Protein AF-H1HI51-F1 (afdb_monomer_lite)

Structure (mmCIF, N/CA/C/O backbone):
data_AF-H1HI51-F1
#
_entry.id   AF-H1HI51-F1
#
loop_
_atom_site.group_PDB
_atom_site.id
_atom_site.type_symbol
_atom_site.label_atom_id
_atom_site.label_alt_id
_atom_site.label_comp_id
_atom_site.label_asym_id
_atom_site.label_entity_id
_atom_site.label_seq_id
_atom_site.pdbx_PDB_ins_code
_atom_site.Cartn_x
_atom_site.Cartn_y
_atom_site.Cartn_z
_atom_site.occupancy
_atom_site.B_iso_or_equiv
_atom_site.auth_seq_id
_atom_site.auth_comp_id
_atom_site.auth_asym_id
_atom_site.auth_atom_id
_atom_site.pdbx_PDB_model_num
ATOM 1 N N . MET A 1 1 ? 19.557 15.176 -3.049 1.00 54.16 1 MET A N 1
ATOM 2 C CA . MET A 1 1 ? 18.333 14.386 -3.299 1.00 54.16 1 MET A CA 1
ATOM 3 C C . MET A 1 1 ? 17.204 15.381 -3.493 1.00 54.16 1 MET A C 1
ATOM 5 O O . MET A 1 1 ? 17.147 16.324 -2.715 1.00 54.16 1 MET A O 1
ATOM 9 N N . LYS A 1 2 ? 16.389 15.265 -4.553 1.00 55.38 2 LYS A N 1
ATOM 10 C CA . LYS A 1 2 ? 15.139 16.044 -4.632 1.00 55.38 2 LYS A CA 1
ATOM 11 C C . LYS A 1 2 ? 14.322 15.729 -3.372 1.00 55.38 2 LYS A C 1
ATOM 13 O O . LYS A 1 2 ? 14.370 14.585 -2.926 1.00 55.38 2 LYS A O 1
ATOM 18 N N . ASN A 1 3 ? 13.621 16.713 -2.810 1.00 65.62 3 ASN A N 1
ATOM 19 C CA . ASN A 1 3 ? 12.626 16.450 -1.772 1.00 65.62 3 ASN A CA 1
ATOM 20 C C . ASN A 1 3 ? 11.580 15.524 -2.394 1.00 65.62 3 ASN A C 1
ATOM 22 O O . ASN A 1 3 ? 10.795 15.958 -3.234 1.00 65.62 3 ASN A O 1
ATOM 26 N N . LEU A 1 4 ? 11.669 14.234 -2.080 1.00 71.19 4 LEU A N 1
ATOM 27 C CA . LEU A 1 4 ? 10.675 13.263 -2.502 1.00 71.19 4 LEU A CA 1
ATOM 28 C C . LEU A 1 4 ? 9.390 13.611 -1.764 1.00 71.19 4 LEU A C 1
ATOM 30 O O . LEU A 1 4 ? 9.422 13.830 -0.553 1.00 71.19 4 LEU A O 1
ATOM 34 N N . LYS A 1 5 ? 8.295 13.707 -2.516 1.00 82.19 5 LYS A N 1
ATOM 35 C CA . LYS A 1 5 ? 6.954 13.844 -1.961 1.00 82.19 5 LYS A CA 1
ATOM 36 C C . LYS A 1 5 ? 6.749 12.748 -0.911 1.00 82.19 5 LYS A C 1
ATOM 38 O O . LYS A 1 5 ? 7.088 11.601 -1.178 1.00 82.19 5 LYS A O 1
ATOM 43 N N . THR A 1 6 ? 6.223 13.106 0.253 1.00 88.44 6 THR A N 1
ATOM 44 C CA . THR A 1 6 ? 5.682 12.138 1.214 1.00 88.44 6 THR A CA 1
ATOM 45 C C . THR A 1 6 ? 4.208 11.948 0.902 1.00 88.44 6 THR A C 1
ATOM 47 O O . THR A 1 6 ? 3.524 12.928 0.610 1.00 88.44 6 THR A O 1
ATOM 50 N N . ILE A 1 7 ? 3.747 10.701 0.911 1.00 93.88 7 ILE A N 1
ATOM 51 C CA . ILE A 1 7 ? 2.341 10.346 0.722 1.00 93.88 7 ILE A CA 1
ATOM 52 C C . ILE A 1 7 ? 1.831 9.701 2.008 1.00 93.88 7 ILE A C 1
ATOM 54 O O . ILE A 1 7 ? 2.493 8.826 2.577 1.00 93.88 7 ILE A O 1
ATOM 58 N N . THR A 1 8 ? 0.675 10.154 2.483 1.00 96.75 8 THR A N 1
ATOM 59 C CA . THR A 1 8 ? 0.040 9.552 3.656 1.00 96.75 8 THR A CA 1
ATOM 60 C C . THR A 1 8 ? -0.708 8.280 3.270 1.00 96.75 8 THR A C 1
ATOM 62 O O . THR A 1 8 ? -1.053 8.072 2.103 1.00 96.75 8 THR A O 1
ATOM 65 N N . THR A 1 9 ? -0.986 7.418 4.243 1.00 97.38 9 THR A N 1
ATOM 66 C CA . THR A 1 9 ? -1.845 6.240 4.055 1.00 97.38 9 THR A CA 1
ATOM 67 C C . THR A 1 9 ? -3.234 6.612 3.525 1.00 97.38 9 THR A C 1
ATOM 69 O O . THR A 1 9 ? -3.707 5.988 2.575 1.00 97.38 9 THR A O 1
ATOM 72 N N . ASP A 1 10 ? -3.850 7.672 4.056 1.00 97.44 10 ASP A N 1
ATOM 73 C CA . ASP A 1 10 ? -5.164 8.161 3.613 1.00 97.44 10 ASP A CA 1
ATOM 74 C C . ASP A 1 10 ? -5.122 8.706 2.169 1.00 97.44 10 ASP A C 1
ATOM 76 O O . ASP A 1 10 ? -5.975 8.340 1.357 1.00 97.44 10 ASP A O 1
ATOM 80 N N . GLU A 1 11 ? -4.111 9.516 1.811 1.00 97.12 11 GLU A N 1
ATOM 81 C CA . GLU A 1 11 ? -3.950 10.035 0.438 1.00 97.12 11 GLU A CA 1
ATOM 82 C C . GLU A 1 11 ? -3.721 8.891 -0.556 1.00 97.12 11 GLU A C 1
ATOM 84 O O . GLU A 1 11 ? -4.298 8.879 -1.646 1.00 97.12 11 GLU A O 1
ATOM 89 N N . PHE A 1 12 ? -2.895 7.907 -0.187 1.00 97.25 12 PHE A N 1
ATOM 90 C CA . PHE A 1 12 ? -2.663 6.738 -1.026 1.00 97.25 12 PHE A CA 1
ATOM 91 C C . PHE A 1 12 ? -3.958 5.966 -1.289 1.00 97.25 12 PHE A C 1
ATOM 93 O O . PHE A 1 12 ? -4.231 5.644 -2.444 1.00 97.25 12 PHE A O 1
ATOM 100 N N . LEU A 1 13 ? -4.753 5.683 -0.252 1.00 97.69 13 LEU A N 1
ATOM 101 C CA . LEU A 1 13 ? -6.011 4.948 -0.393 1.00 97.69 13 LEU A CA 1
ATOM 102 C C . LEU A 1 13 ? -7.003 5.703 -1.282 1.00 97.69 13 LEU A C 1
ATOM 104 O O . LEU A 1 13 ? -7.560 5.104 -2.199 1.00 97.69 13 LEU A O 1
ATOM 108 N N . GLU A 1 14 ? -7.179 7.011 -1.063 1.00 97.88 14 GLU A N 1
ATOM 109 C CA . GLU A 1 14 ? -8.056 7.846 -1.890 1.00 97.88 14 GLU A CA 1
ATOM 110 C C . GLU A 1 14 ? -7.629 7.802 -3.360 1.00 97.88 14 GLU A C 1
ATOM 112 O O . GLU A 1 14 ? -8.453 7.572 -4.248 1.00 97.88 14 GLU A O 1
ATOM 117 N N . LYS A 1 15 ? -6.335 7.981 -3.634 1.00 97.50 15 LYS A N 1
ATOM 118 C CA . LYS A 1 15 ? -5.826 7.969 -5.005 1.00 97.50 15 LYS A CA 1
ATOM 119 C C . LYS A 1 15 ? -5.908 6.595 -5.657 1.00 97.50 15 LYS A C 1
ATOM 121 O O . LYS A 1 15 ? -6.232 6.509 -6.841 1.00 97.50 15 LYS A O 1
ATOM 126 N N . PHE A 1 16 ? -5.604 5.538 -4.907 1.00 97.12 16 PHE A N 1
ATOM 127 C CA . PHE A 1 16 ? -5.673 4.162 -5.384 1.00 97.12 16 PHE A CA 1
ATOM 128 C C . PHE A 1 16 ? -7.114 3.775 -5.734 1.00 97.12 16 PHE A C 1
ATOM 130 O O . PHE A 1 16 ? -7.354 3.259 -6.819 1.00 97.12 16 PHE A O 1
ATOM 137 N N . ASP A 1 17 ? -8.081 4.080 -4.864 1.00 97.56 17 ASP A N 1
ATOM 138 C CA . ASP A 1 17 ? -9.490 3.711 -5.061 1.00 97.56 17 ASP A CA 1
ATOM 139 C C . ASP A 1 17 ? -10.169 4.479 -6.202 1.00 97.56 17 ASP A C 1
ATOM 141 O O . ASP A 1 17 ? -11.158 4.005 -6.763 1.00 97.56 17 ASP A O 1
ATOM 145 N N . ASN A 1 18 ? -9.640 5.652 -6.550 1.00 97.88 18 ASN A N 1
ATOM 146 C CA . ASN A 1 18 ? -10.121 6.464 -7.665 1.00 97.88 18 ASN A CA 1
ATOM 147 C C . ASN A 1 18 ? -9.304 6.280 -8.959 1.00 97.88 18 ASN A C 1
ATOM 149 O O . ASN A 1 18 ? -9.558 6.998 -9.923 1.00 97.88 18 ASN A O 1
ATOM 153 N N . ASP A 1 19 ? -8.340 5.351 -9.000 1.00 95.31 19 ASP A N 1
ATOM 154 C CA . ASP A 1 19 ? -7.447 5.121 -10.148 1.00 95.31 19 ASP A CA 1
ATOM 155 C C . ASP A 1 19 ? -6.675 6.388 -10.606 1.00 95.31 19 ASP A C 1
ATOM 157 O O . ASP A 1 19 ? -6.439 6.599 -11.798 1.00 95.31 19 ASP A O 1
ATOM 161 N N . ILE A 1 20 ? -6.261 7.248 -9.664 1.00 96.50 20 ILE A N 1
ATOM 162 C CA . ILE A 1 20 ? -5.567 8.530 -9.929 1.00 96.50 20 ILE A CA 1
ATOM 163 C C . ILE A 1 20 ? -4.149 8.610 -9.335 1.00 96.50 20 ILE A C 1
ATOM 165 O O . ILE A 1 20 ? -3.630 9.702 -9.104 1.00 96.50 20 ILE A O 1
ATOM 169 N N . LEU A 1 21 ? -3.507 7.472 -9.059 1.00 94.19 21 LEU A N 1
ATOM 170 C CA . LEU A 1 21 ? -2.093 7.460 -8.666 1.00 94.19 21 LEU A CA 1
ATOM 171 C C . LEU A 1 21 ? -1.209 7.971 -9.809 1.00 94.19 21 LEU A C 1
ATOM 173 O O . LEU A 1 21 ? -1.247 7.451 -10.924 1.00 94.19 21 LEU A O 1
ATOM 177 N N . GLU A 1 22 ? -0.379 8.965 -9.513 1.00 94.25 22 GLU A N 1
ATOM 178 C CA . GLU A 1 22 ? 0.560 9.552 -10.464 1.00 94.25 22 GLU A CA 1
ATOM 179 C C . GLU A 1 22 ? 1.938 8.879 -10.370 1.00 94.25 22 GLU A C 1
ATOM 181 O O . GLU A 1 22 ? 2.321 8.316 -9.341 1.00 94.25 22 GLU A O 1
ATOM 186 N N . ASP A 1 23 ? 2.754 9.008 -11.420 1.00 93.88 23 ASP A N 1
ATOM 187 C CA . ASP A 1 23 ? 4.142 8.519 -11.428 1.00 93.88 23 ASP A CA 1
ATOM 188 C C . ASP A 1 23 ? 4.974 9.065 -10.254 1.00 93.88 23 ASP A C 1
ATOM 190 O O . ASP A 1 23 ? 5.896 8.399 -9.776 1.00 93.88 23 ASP A O 1
ATOM 194 N N . GLU A 1 24 ? 4.683 10.286 -9.796 1.00 92.25 24 GLU A N 1
ATOM 195 C CA . GLU A 1 24 ? 5.344 10.886 -8.634 1.00 92.25 24 GLU A CA 1
ATOM 196 C C . GLU A 1 24 ? 4.964 10.187 -7.324 1.00 92.25 24 GLU A C 1
ATOM 198 O O . GLU A 1 24 ? 5.837 9.998 -6.475 1.00 92.25 24 GLU A O 1
ATOM 203 N N . ASP A 1 25 ? 3.714 9.734 -7.187 1.00 93.12 25 ASP A N 1
ATOM 204 C CA . ASP A 1 25 ? 3.260 8.951 -6.033 1.00 93.12 25 ASP A CA 1
ATOM 205 C C . ASP A 1 25 ? 3.947 7.577 -6.019 1.00 93.12 25 ASP A C 1
ATOM 207 O O . ASP A 1 25 ? 4.487 7.148 -4.999 1.00 93.12 25 ASP A O 1
ATOM 211 N N . LEU A 1 26 ? 4.014 6.904 -7.175 1.00 93.25 26 LEU A N 1
ATOM 212 C CA . LEU A 1 26 ? 4.679 5.601 -7.298 1.00 93.25 26 LEU A CA 1
ATOM 213 C C . LEU A 1 26 ? 6.175 5.688 -6.965 1.00 93.25 26 LEU A C 1
ATOM 215 O O . LEU A 1 26 ? 6.705 4.822 -6.260 1.00 93.25 26 LEU A O 1
ATOM 219 N N . LYS A 1 27 ? 6.837 6.760 -7.420 1.00 92.38 27 LYS A N 1
ATOM 220 C CA . LYS A 1 27 ? 8.241 7.052 -7.098 1.00 92.38 27 LYS A CA 1
ATOM 221 C C . LYS A 1 27 ? 8.435 7.332 -5.618 1.00 92.38 27 LYS A C 1
ATOM 223 O O . LYS A 1 27 ? 9.387 6.812 -5.040 1.00 92.38 27 LYS A O 1
ATOM 228 N N . ALA A 1 28 ? 7.563 8.137 -5.010 1.00 91.06 28 ALA A N 1
ATOM 229 C CA . ALA A 1 28 ? 7.604 8.413 -3.578 1.00 91.06 28 ALA A CA 1
ATOM 230 C C . ALA A 1 28 ? 7.574 7.108 -2.775 1.00 91.06 28 ALA A C 1
ATOM 232 O O . ALA A 1 28 ? 8.506 6.844 -2.018 1.00 91.06 28 ALA A O 1
ATOM 233 N N . ILE A 1 29 ? 6.597 6.240 -3.048 1.00 91.06 29 ILE A N 1
ATOM 234 C CA . ILE A 1 29 ? 6.444 4.939 -2.381 1.00 91.06 29 ILE A CA 1
ATOM 235 C C . ILE A 1 29 ? 7.678 4.055 -2.609 1.00 91.06 29 ILE A C 1
ATOM 237 O O . ILE A 1 29 ? 8.190 3.447 -1.672 1.00 91.06 29 ILE A O 1
ATOM 241 N N . TYR A 1 30 ? 8.202 4.005 -3.839 1.00 89.00 30 TYR A N 1
ATOM 242 C CA . TYR A 1 30 ? 9.390 3.209 -4.160 1.00 89.00 30 TYR A CA 1
ATOM 243 C C . TYR A 1 30 ? 10.643 3.666 -3.396 1.00 89.00 30 TYR A C 1
ATOM 245 O O . TYR A 1 30 ? 11.378 2.836 -2.858 1.00 89.00 30 TYR A O 1
ATOM 253 N N . PHE A 1 31 ? 10.906 4.975 -3.347 1.00 86.25 31 PHE A N 1
ATOM 254 C CA . PHE A 1 31 ? 12.113 5.506 -2.711 1.00 86.25 31 PHE A CA 1
ATOM 255 C C . PHE A 1 31 ? 12.007 5.587 -1.190 1.00 86.25 31 PHE A C 1
ATOM 257 O O . PHE A 1 31 ? 12.993 5.318 -0.506 1.00 86.25 31 PHE A O 1
ATOM 264 N N . GLN A 1 32 ? 10.845 5.974 -0.664 1.00 84.69 32 GLN A N 1
ATOM 265 C CA . GLN A 1 32 ? 10.622 6.068 0.777 1.00 84.69 32 GLN A CA 1
ATOM 266 C C . GLN A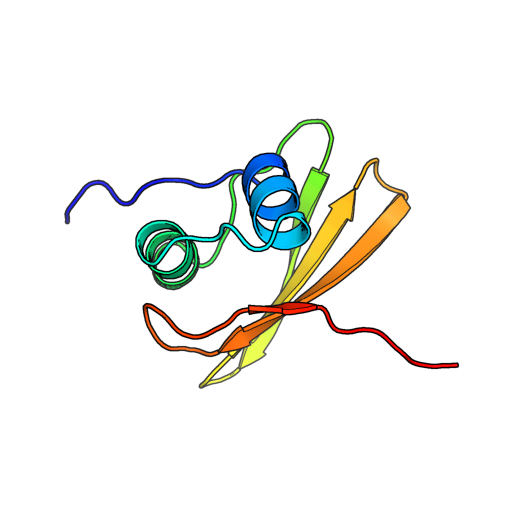 1 32 ? 10.459 4.683 1.403 1.00 84.69 32 GLN A C 1
ATOM 268 O O . GLN A 1 32 ? 10.844 4.497 2.554 1.00 84.69 32 GLN A O 1
ATOM 273 N N . ARG A 1 33 ? 9.945 3.707 0.637 1.00 84.12 33 ARG A N 1
ATOM 274 C CA . ARG A 1 33 ? 9.616 2.349 1.104 1.00 84.12 33 ARG A CA 1
ATOM 275 C C . ARG A 1 33 ? 8.678 2.338 2.317 1.00 84.12 33 ARG A C 1
ATOM 277 O O . ARG A 1 33 ? 8.697 1.398 3.100 1.00 84.12 33 ARG A O 1
ATOM 284 N N . THR A 1 34 ? 7.902 3.400 2.484 1.00 87.38 34 THR A N 1
ATOM 285 C CA . THR A 1 34 ? 6.972 3.608 3.592 1.00 87.38 34 THR A CA 1
ATOM 286 C C . THR A 1 34 ? 5.937 4.648 3.179 1.00 87.38 34 THR A C 1
ATOM 288 O O . THR A 1 34 ? 6.080 5.300 2.141 1.00 87.38 34 THR A O 1
ATOM 291 N N . PHE A 1 35 ? 4.926 4.805 4.021 1.00 92.81 35 PHE A N 1
ATOM 292 C CA . PHE A 1 35 ? 3.946 5.883 3.991 1.00 92.81 35 PHE A CA 1
ATOM 293 C C . PHE A 1 35 ? 4.092 6.718 5.266 1.00 92.81 35 PHE A C 1
ATOM 295 O O . PHE A 1 35 ? 4.776 6.307 6.208 1.00 92.81 35 PHE A O 1
ATOM 302 N N . GLU A 1 36 ? 3.465 7.889 5.286 1.00 95.00 36 GLU A N 1
ATOM 303 C CA . GLU A 1 36 ? 3.197 8.609 6.530 1.00 95.00 36 GLU A CA 1
ATOM 304 C C . GLU A 1 36 ? 1.848 8.150 7.096 1.00 95.00 36 GLU A C 1
ATOM 306 O O . GLU A 1 36 ? 0.817 8.244 6.426 1.00 95.00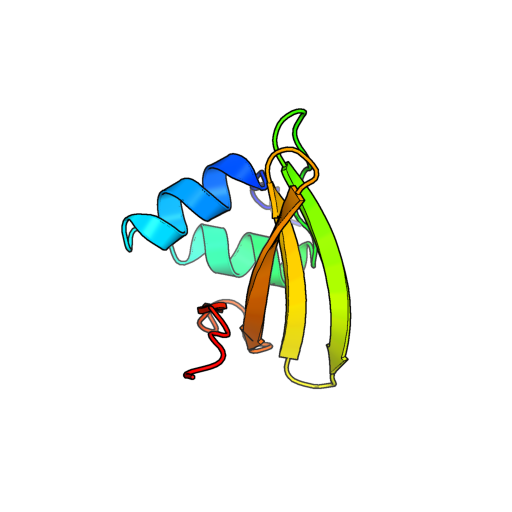 36 GLU A O 1
ATOM 311 N N . ASP A 1 37 ? 1.866 7.616 8.315 1.00 96.44 37 ASP A N 1
ATOM 312 C CA . ASP A 1 37 ? 0.655 7.160 8.995 1.00 96.44 37 ASP A CA 1
ATOM 313 C C . ASP A 1 37 ? -0.235 8.344 9.393 1.00 96.44 37 ASP A C 1
ATOM 315 O O . ASP A 1 37 ? 0.230 9.464 9.620 1.00 96.44 37 ASP A O 1
ATOM 319 N N . THR A 1 38 ? -1.531 8.081 9.524 1.00 97.19 38 THR A N 1
ATOM 320 C CA . THR A 1 38 ? -2.525 9.039 10.012 1.00 97.19 38 THR A CA 1
ATOM 321 C C . THR A 1 38 ? -3.241 8.484 11.242 1.00 97.19 38 THR A C 1
ATOM 323 O O . THR A 1 38 ? -3.101 7.313 11.595 1.00 97.19 38 THR A O 1
ATOM 326 N N . ASP A 1 39 ? -4.076 9.308 11.879 1.00 96.12 39 ASP A N 1
ATOM 327 C CA . ASP A 1 39 ? -4.950 8.849 12.967 1.00 96.12 39 ASP A CA 1
ATOM 328 C C . ASP A 1 39 ? -5.966 7.784 1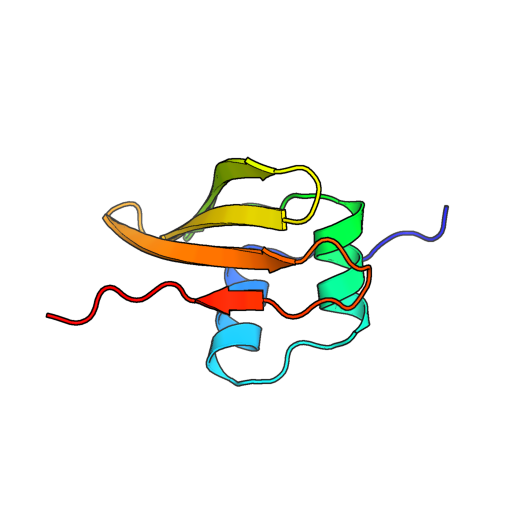2.502 1.00 96.12 39 ASP A C 1
ATOM 330 O O . ASP A 1 39 ? -6.451 6.991 13.313 1.00 96.12 39 ASP A O 1
ATOM 334 N N . ASN A 1 40 ? -6.304 7.765 11.205 1.00 96.06 40 ASN A N 1
ATOM 335 C CA . ASN A 1 40 ? -7.311 6.868 10.638 1.00 96.06 40 ASN A CA 1
ATOM 336 C C . ASN A 1 40 ? -6.710 5.580 10.092 1.00 96.06 40 ASN A C 1
ATOM 338 O O . ASN A 1 40 ? -7.400 4.560 10.040 1.00 96.06 40 ASN A O 1
ATOM 342 N N . SER A 1 41 ? -5.467 5.615 9.619 1.00 97.56 41 SER A N 1
ATOM 343 C CA . SER A 1 41 ? -4.860 4.452 8.995 1.00 97.56 41 SER A CA 1
ATOM 344 C C . SER A 1 41 ? -3.343 4.450 9.081 1.00 97.56 41 SER A C 1
ATOM 346 O O . SER A 1 41 ? -2.696 5.492 9.010 1.00 97.56 41 SER A O 1
ATOM 348 N N . TYR A 1 42 ? -2.770 3.256 9.194 1.00 97.62 42 TYR A N 1
ATOM 349 C CA . TYR A 1 42 ? -1.326 3.070 9.293 1.00 97.62 42 TYR A CA 1
ATOM 350 C C . TYR A 1 42 ? -0.851 1.901 8.431 1.00 97.62 42 TYR A C 1
ATOM 352 O O . TYR A 1 42 ? -1.626 1.002 8.078 1.00 97.62 42 TY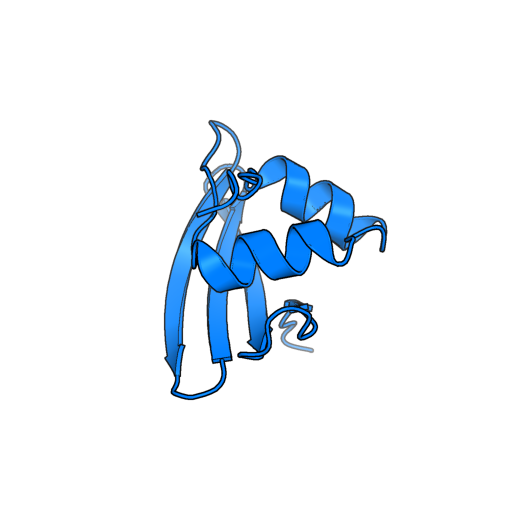R A O 1
ATOM 360 N N . TRP A 1 43 ? 0.421 1.948 8.054 1.00 96.44 43 TRP A N 1
ATOM 361 C CA . TRP A 1 43 ? 1.062 0.994 7.161 1.00 96.44 43 TRP A CA 1
ATOM 362 C C . TRP A 1 43 ? 1.910 -0.029 7.924 1.00 96.44 43 TRP A C 1
ATOM 364 O O . TRP A 1 43 ? 2.631 0.309 8.859 1.00 96.44 43 TRP A O 1
ATOM 374 N N . GLU A 1 44 ? 1.881 -1.287 7.481 1.00 96.62 44 GLU A N 1
ATOM 375 C CA . GLU A 1 44 ? 2.782 -2.335 7.966 1.00 96.62 44 GLU A CA 1
ATOM 376 C C . GLU A 1 44 ? 3.415 -3.103 6.796 1.00 96.62 44 GLU A C 1
ATOM 378 O O . GLU A 1 44 ? 2.722 -3.557 5.877 1.00 96.62 44 GLU A O 1
ATOM 383 N N . GLU A 1 45 ? 4.736 -3.306 6.855 1.00 96.12 45 GLU A N 1
ATOM 384 C CA . GLU A 1 45 ? 5.438 -4.242 5.971 1.00 96.12 45 GLU A CA 1
ATOM 385 C C . GLU A 1 45 ? 5.011 -5.680 6.298 1.00 96.12 45 GLU A C 1
ATOM 387 O O . GLU A 1 45 ? 5.057 -6.110 7.451 1.00 96.12 45 GLU A O 1
ATOM 392 N N . VAL A 1 46 ? 4.613 -6.435 5.274 1.00 96.25 46 VAL A N 1
ATOM 393 C CA . VAL A 1 46 ? 4.297 -7.867 5.393 1.00 96.25 46 VAL A CA 1
ATOM 394 C C . VAL A 1 46 ? 5.471 -8.704 4.895 1.00 96.25 46 VAL A C 1
ATOM 396 O O . VAL A 1 46 ? 5.841 -9.690 5.526 1.00 96.25 46 VAL A O 1
ATOM 399 N N . GLU A 1 47 ? 6.057 -8.317 3.760 1.00 95.38 47 GLU A N 1
ATOM 400 C CA . GLU A 1 47 ? 7.189 -9.017 3.159 1.00 95.38 47 GLU A CA 1
ATOM 401 C C . GLU A 1 47 ? 8.002 -8.083 2.258 1.00 95.38 47 GLU A C 1
ATOM 403 O O . GLU A 1 47 ? 7.440 -7.318 1.473 1.00 95.38 47 GLU A O 1
ATOM 408 N N . ASN A 1 48 ? 9.328 -8.198 2.312 1.00 93.00 48 ASN A N 1
ATOM 409 C CA . ASN A 1 48 ? 10.252 -7.451 1.465 1.00 93.00 48 ASN A CA 1
ATOM 410 C C . ASN A 1 48 ? 11.080 -8.419 0.614 1.00 93.00 48 ASN A C 1
ATOM 412 O O . ASN A 1 48 ? 12.045 -9.025 1.085 1.00 93.00 48 ASN A O 1
ATOM 416 N N . GLY A 1 49 ? 10.650 -8.606 -0.631 1.00 92.31 49 GLY A N 1
ATOM 417 C CA . GLY A 1 49 ? 11.324 -9.451 -1.607 1.00 92.31 49 GLY A CA 1
ATOM 418 C C . GLY A 1 49 ? 12.358 -8.676 -2.424 1.00 92.31 49 GLY A C 1
ATOM 419 O O . GLY A 1 49 ? 12.410 -7.450 -2.418 1.00 92.31 49 GLY A O 1
ATOM 420 N N . GLU A 1 50 ? 13.163 -9.396 -3.207 1.00 90.75 50 GLU A N 1
ATOM 421 C CA . GLU A 1 50 ? 14.179 -8.779 -4.078 1.00 90.75 50 GLU A CA 1
ATOM 422 C C . GLU A 1 50 ? 13.565 -7.810 -5.105 1.00 90.75 50 GLU A C 1
ATOM 424 O O . GLU A 1 50 ? 14.160 -6.785 -5.435 1.00 90.75 50 GLU A O 1
ATOM 429 N N . TYR A 1 51 ? 12.354 -8.123 -5.582 1.00 91.81 51 TYR A N 1
ATOM 430 C CA . TYR A 1 51 ? 11.683 -7.392 -6.659 1.00 91.81 51 TYR A CA 1
ATOM 431 C C . TYR A 1 51 ? 10.266 -6.925 -6.314 1.00 91.81 51 TYR A C 1
ATOM 433 O O . TYR A 1 51 ? 9.511 -6.527 -7.207 1.00 91.81 51 TYR A O 1
ATOM 441 N N . TYR A 1 52 ? 9.887 -6.943 -5.037 1.00 93.56 52 TYR A N 1
ATOM 442 C CA . TYR A 1 52 ? 8.597 -6.431 -4.586 1.00 93.56 52 TYR A CA 1
ATOM 443 C C . TYR A 1 52 ? 8.587 -6.138 -3.087 1.00 93.56 52 TYR A C 1
ATOM 445 O O . TYR A 1 52 ? 9.391 -6.672 -2.332 1.00 93.56 52 TYR A O 1
ATOM 453 N N . ILE A 1 53 ? 7.606 -5.351 -2.662 1.00 94.50 53 ILE A N 1
ATOM 454 C CA . ILE A 1 53 ? 7.200 -5.240 -1.263 1.00 94.50 53 ILE A CA 1
ATOM 455 C C . ILE A 1 53 ? 5.713 -5.578 -1.163 1.00 94.50 53 ILE A C 1
ATOM 457 O O . ILE A 1 53 ? 4.898 -5.059 -1.934 1.00 94.50 53 ILE A O 1
ATOM 461 N N . ILE A 1 54 ? 5.373 -6.482 -0.246 1.00 96.12 54 ILE A N 1
ATOM 462 C CA . ILE A 1 54 ? 4.001 -6.721 0.190 1.00 96.12 54 ILE A CA 1
ATOM 463 C C . ILE A 1 54 ? 3.814 -5.940 1.475 1.00 96.12 54 ILE A C 1
ATOM 465 O O . ILE A 1 54 ? 4.613 -6.033 2.408 1.00 96.12 54 ILE A O 1
ATOM 469 N N . PHE A 1 55 ? 2.738 -5.180 1.525 1.00 96.50 55 PHE A N 1
ATOM 470 C CA . PHE A 1 55 ? 2.374 -4.420 2.699 1.00 96.50 55 PHE A CA 1
ATOM 471 C C . PHE A 1 55 ? 0.876 -4.458 2.913 1.00 96.50 55 PHE A C 1
ATOM 473 O O . PHE A 1 55 ? 0.113 -4.809 2.011 1.00 96.50 55 PHE A O 1
ATOM 480 N N . LYS A 1 56 ? 0.451 -4.069 4.107 1.00 97.25 56 LYS A N 1
ATOM 481 C CA . LYS A 1 56 ? -0.954 -3.821 4.391 1.00 97.25 56 LYS A CA 1
ATOM 482 C C . LYS A 1 56 ? -1.149 -2.419 4.942 1.00 97.25 56 LYS A C 1
ATOM 484 O O . LYS A 1 56 ? -0.250 -1.853 5.555 1.00 97.25 56 LYS A O 1
ATOM 489 N N . ILE A 1 57 ? -2.334 -1.876 4.703 1.00 97.75 57 ILE A N 1
ATOM 490 C CA . ILE A 1 57 ? -2.813 -0.667 5.368 1.00 97.75 57 ILE A CA 1
ATOM 491 C C . ILE A 1 57 ? -3.980 -1.078 6.254 1.00 97.75 57 ILE A C 1
ATOM 493 O O . ILE A 1 57 ? -4.928 -1.716 5.781 1.00 97.75 57 ILE A O 1
ATOM 497 N N . ILE A 1 58 ? -3.887 -0.737 7.537 1.00 98.00 58 ILE A N 1
ATOM 498 C CA . ILE A 1 58 ? -4.942 -0.957 8.521 1.00 98.00 58 ILE A CA 1
ATOM 499 C C . ILE A 1 58 ? -5.733 0.334 8.663 1.00 98.00 58 ILE A C 1
ATOM 501 O O . ILE A 1 58 ? -5.184 1.361 9.040 1.00 98.00 58 ILE A O 1
ATOM 505 N N . ILE A 1 59 ? -7.029 0.274 8.373 1.00 97.69 59 ILE A N 1
ATOM 506 C CA . ILE A 1 59 ? -7.961 1.399 8.428 1.00 97.69 59 ILE A CA 1
ATOM 507 C C . ILE A 1 59 ? -8.831 1.242 9.677 1.00 97.69 59 ILE A C 1
ATOM 509 O O . ILE A 1 59 ? -9.423 0.183 9.918 1.00 97.69 59 ILE A O 1
ATOM 513 N N . ASN A 1 60 ? -8.913 2.304 10.475 1.00 96.12 60 ASN A N 1
ATOM 514 C CA . ASN A 1 60 ? -9.667 2.397 11.723 1.00 96.12 60 ASN A CA 1
ATOM 515 C C . ASN A 1 60 ? -9.376 1.248 12.711 1.00 96.12 60 ASN A C 1
ATOM 517 O O . ASN A 1 60 ? -10.253 0.853 13.476 1.00 96.12 60 ASN A O 1
ATOM 521 N N . ASN A 1 61 ? -8.157 0.698 12.704 1.00 93.00 61 ASN A N 1
ATOM 522 C CA . ASN A 1 61 ? -7.721 -0.433 13.539 1.00 93.00 61 ASN A CA 1
ATOM 523 C C . ASN A 1 61 ? -8.462 -1.770 13.316 1.00 93.00 61 ASN A C 1
ATOM 525 O O . ASN A 1 61 ? -8.345 -2.664 14.154 1.00 93.00 61 ASN A O 1
ATOM 529 N N . PHE A 1 62 ? -9.236 -1.940 12.235 1.00 94.50 62 PHE A N 1
ATOM 530 C CA . PHE A 1 62 ? -9.960 -3.203 11.996 1.00 94.50 62 PHE A CA 1
ATOM 531 C C . PHE A 1 62 ? -9.977 -3.684 10.546 1.00 94.50 62 PHE A C 1
ATOM 533 O O . PHE A 1 62 ? -10.067 -4.889 10.317 1.00 94.50 62 PHE A O 1
ATOM 540 N N . LEU A 1 63 ? -9.947 -2.782 9.562 1.00 96.44 63 LEU A N 1
ATOM 541 C CA . LEU A 1 63 ? -10.017 -3.163 8.156 1.00 96.44 63 LEU A CA 1
ATOM 542 C C . LEU A 1 63 ? -8.606 -3.242 7.589 1.00 96.44 63 LEU A C 1
ATOM 544 O O . LEU A 1 63 ? -7.926 -2.228 7.495 1.00 96.44 63 LEU A O 1
ATOM 548 N N . GLU A 1 64 ? -8.188 -4.432 7.176 1.00 96.44 64 GLU A N 1
ATOM 549 C CA . GLU A 1 64 ? -6.887 -4.637 6.544 1.00 96.44 64 GLU A CA 1
ATOM 550 C C . GLU A 1 64 ? -7.039 -4.749 5.028 1.00 96.44 64 GLU A C 1
ATOM 552 O O . GLU A 1 64 ? -7.820 -5.562 4.524 1.00 96.44 64 GLU A O 1
ATOM 557 N N . ARG A 1 65 ? -6.258 -3.958 4.293 1.00 97.44 65 ARG A N 1
ATOM 558 C CA . ARG A 1 65 ? -6.110 -4.077 2.839 1.00 97.44 65 ARG A CA 1
ATOM 559 C C . ARG A 1 65 ? -4.669 -4.427 2.520 1.00 97.44 65 ARG A C 1
ATOM 561 O O . ARG A 1 65 ? -3.761 -3.756 2.999 1.00 97.44 65 ARG A O 1
ATOM 568 N N . TYR A 1 66 ? -4.471 -5.474 1.727 1.00 97.56 66 TYR A N 1
ATOM 569 C CA . TYR A 1 66 ? -3.150 -5.981 1.363 1.00 97.56 66 TYR A CA 1
ATOM 570 C C . TYR A 1 66 ? -2.783 -5.525 -0.042 1.00 97.56 66 TYR A C 1
ATOM 572 O O . TYR A 1 66 ? -3.607 -5.578 -0.954 1.00 97.56 66 TYR A O 1
ATOM 580 N N . PHE A 1 67 ? -1.531 -5.131 -0.230 1.00 97.19 67 PHE A N 1
ATOM 581 C CA . PHE A 1 67 ?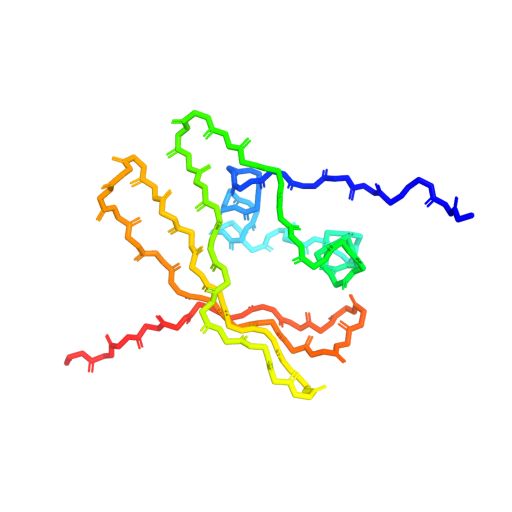 -1.022 -4.602 -1.483 1.00 97.19 67 PHE A CA 1
ATOM 582 C C . PHE A 1 67 ? 0.328 -5.216 -1.830 1.00 97.19 67 PHE A C 1
ATOM 584 O O . PHE A 1 67 ? 1.110 -5.573 -0.951 1.00 97.19 67 PHE A O 1
ATOM 591 N N . ILE A 1 68 ? 0.619 -5.288 -3.126 1.00 96.31 68 ILE A N 1
ATOM 592 C CA . ILE A 1 68 ? 1.947 -5.597 -3.650 1.00 96.31 68 ILE A CA 1
ATOM 593 C C . ILE A 1 68 ? 2.418 -4.464 -4.559 1.00 96.31 68 ILE A C 1
ATOM 595 O O . ILE A 1 68 ? 1.736 -4.091 -5.515 1.00 96.31 68 ILE A O 1
ATOM 599 N N . LYS A 1 69 ? 3.606 -3.929 -4.276 1.00 94.38 69 LYS A N 1
ATOM 600 C CA . LYS A 1 69 ? 4.325 -2.985 -5.138 1.00 94.38 69 LYS A CA 1
ATOM 601 C C . LYS A 1 69 ? 5.501 -3.714 -5.770 1.00 94.38 69 LYS A C 1
ATOM 603 O O . LYS A 1 69 ? 6.367 -4.229 -5.069 1.00 94.38 69 LYS A O 1
ATOM 608 N N . THR A 1 70 ? 5.568 -3.708 -7.096 1.00 92.94 70 THR A N 1
ATOM 609 C CA . THR A 1 70 ? 6.738 -4.230 -7.825 1.00 92.94 70 THR A CA 1
ATOM 610 C C . THR A 1 70 ? 7.917 -3.254 -7.741 1.00 92.94 70 THR A C 1
ATOM 612 O O . THR A 1 70 ? 7.729 -2.032 -7.727 1.00 92.94 70 THR A O 1
ATOM 615 N N . TYR A 1 71 ? 9.142 -3.773 -7.676 1.00 81.31 71 TYR A N 1
ATOM 616 C CA . TYR A 1 71 ? 10.364 -3.005 -7.414 1.00 81.31 71 TYR A CA 1
ATOM 617 C C . TYR A 1 71 ? 10.911 -2.324 -8.683 1.00 81.31 71 TYR A C 1
ATOM 619 O O . TYR A 1 71 ? 11.994 -2.614 -9.181 1.00 81.31 71 TYR A O 1
ATOM 627 N N . TYR A 1 72 ? 10.114 -1.390 -9.197 1.00 83.62 72 TYR A N 1
ATOM 628 C CA . TYR A 1 72 ? 10.469 -0.402 -10.213 1.00 83.62 72 TYR A CA 1
ATOM 629 C C . TYR A 1 72 ? 10.006 0.975 -9.732 1.00 83.62 72 TYR A C 1
ATOM 631 O O . TYR A 1 72 ? 8.952 1.062 -9.099 1.00 83.62 72 TYR A O 1
ATOM 639 N N . GLU A 1 73 ? 10.729 2.050 -10.066 1.00 88.25 73 GLU A N 1
ATOM 640 C CA . GLU A 1 73 ? 10.392 3.424 -9.637 1.00 88.25 73 GLU A CA 1
ATOM 641 C C . GLU A 1 73 ? 8.921 3.786 -9.889 1.00 88.25 73 GLU A C 1
ATOM 643 O O . GLU A 1 73 ? 8.258 4.324 -9.014 1.00 88.25 73 GLU A O 1
ATOM 648 N N . ILE A 1 74 ? 8.401 3.413 -11.058 1.00 90.69 74 ILE A N 1
ATOM 649 C CA . ILE A 1 74 ? 6.998 3.599 -11.470 1.00 90.69 74 ILE A CA 1
ATOM 650 C C . ILE A 1 74 ? 6.254 2.263 -11.602 1.00 90.69 74 ILE A C 1
ATOM 652 O O . ILE A 1 74 ? 5.279 2.141 -12.335 1.00 90.69 74 ILE A O 1
ATOM 656 N N . GLY A 1 75 ? 6.753 1.212 -10.947 1.00 91.19 75 GLY A N 1
ATOM 657 C CA . GLY A 1 75 ? 6.108 -0.100 -10.979 1.00 91.19 75 GLY A CA 1
ATOM 658 C C . GLY A 1 75 ? 4.689 -0.027 -10.403 1.00 91.19 75 GLY A C 1
ATOM 659 O O . GLY A 1 75 ? 4.490 0.691 -9.419 1.00 91.19 75 GLY A O 1
ATOM 660 N N . PRO A 1 76 ? 3.723 -0.777 -10.950 1.00 92.94 76 PRO A N 1
ATOM 661 C CA . PRO A 1 76 ? 2.349 -0.747 -10.467 1.00 92.94 76 PRO A CA 1
ATOM 662 C C . PRO A 1 76 ? 2.228 -1.254 -9.025 1.00 92.94 76 PRO A C 1
ATOM 664 O O . PRO A 1 76 ? 3.069 -2.028 -8.540 1.00 92.94 76 PRO A O 1
ATOM 667 N N . ILE A 1 77 ? 1.145 -0.823 -8.379 1.00 95.81 77 ILE A N 1
ATOM 668 C CA . ILE A 1 77 ? 0.647 -1.345 -7.106 1.00 95.81 77 ILE A CA 1
ATOM 669 C C . ILE A 1 77 ? -0.645 -2.098 -7.393 1.00 95.81 77 ILE A C 1
ATOM 671 O O . ILE A 1 77 ? -1.496 -1.603 -8.128 1.00 95.81 77 ILE A O 1
ATOM 675 N N . PHE A 1 78 ? -0.798 -3.278 -6.805 1.00 96.00 78 PHE A N 1
ATOM 676 C CA . PHE A 1 78 ? -2.022 -4.064 -6.902 1.00 96.00 78 PHE A CA 1
ATOM 677 C C . PHE A 1 78 ? -2.561 -4.372 -5.514 1.00 96.00 78 PHE A C 1
ATOM 679 O O . PHE A 1 78 ? -1.790 -4.690 -4.611 1.00 96.00 78 PHE A O 1
ATOM 686 N N . GLU A 1 79 ? -3.883 -4.337 -5.363 1.00 97.25 79 GLU A N 1
ATOM 687 C CA . GLU A 1 79 ? -4.551 -4.832 -4.162 1.00 97.25 79 GLU A CA 1
ATOM 688 C C . GLU A 1 79 ? -4.721 -6.354 -4.253 1.00 97.25 79 GLU A C 1
ATOM 690 O O . GLU A 1 79 ? -5.267 -6.890 -5.223 1.00 97.25 79 GLU A O 1
ATOM 695 N N . LEU A 1 80 ? -4.254 -7.059 -3.229 1.00 95.75 80 LEU A N 1
ATOM 696 C CA . LEU A 1 80 ? -4.358 -8.503 -3.103 1.00 95.75 80 LEU A CA 1
ATOM 697 C C . LEU A 1 80 ? -5.715 -8.854 -2.489 1.00 95.75 80 LEU A C 1
ATOM 699 O O . LEU A 1 80 ? -5.945 -8.661 -1.297 1.00 95.75 80 LEU A O 1
ATOM 703 N N . LYS A 1 81 ? -6.619 -9.399 -3.306 1.00 91.94 81 LYS A N 1
ATOM 704 C CA . LYS A 1 81 ? -7.932 -9.878 -2.856 1.00 91.94 81 LYS A CA 1
ATOM 705 C C . LYS A 1 81 ? -7.975 -11.395 -2.923 1.00 91.94 81 LYS A C 1
ATOM 707 O O . LYS A 1 81 ? -7.815 -11.977 -3.995 1.00 91.94 81 LYS A O 1
ATOM 712 N N . TYR A 1 82 ? -8.230 -12.038 -1.787 1.00 83.81 82 TYR A N 1
ATOM 713 C CA . TYR A 1 82 ? -8.602 -13.446 -1.795 1.00 83.81 82 TYR A CA 1
ATOM 714 C C . TYR A 1 82 ? -10.015 -13.572 -2.367 1.00 83.81 82 TYR A C 1
ATOM 716 O O . TYR A 1 82 ? -10.956 -12.959 -1.860 1.00 83.81 82 TYR A O 1
ATOM 724 N N . LYS A 1 83 ? -10.164 -14.344 -3.443 1.00 79.81 83 LYS A N 1
ATOM 725 C CA . LYS A 1 83 ? -11.474 -14.658 -4.007 1.00 79.81 83 LYS A CA 1
ATOM 726 C C . LYS A 1 83 ? -11.996 -15.920 -3.323 1.00 79.81 83 LYS A C 1
ATOM 728 O O . LYS A 1 83 ? -11.381 -16.974 -3.467 1.00 79.81 83 LYS A O 1
ATOM 733 N N . ILE A 1 84 ? -13.093 -15.778 -2.578 1.00 59.44 84 ILE A N 1
ATOM 734 C CA . ILE A 1 84 ? -13.901 -16.902 -2.078 1.00 59.44 84 ILE A CA 1
ATOM 735 C C . ILE A 1 84 ? -14.766 -17.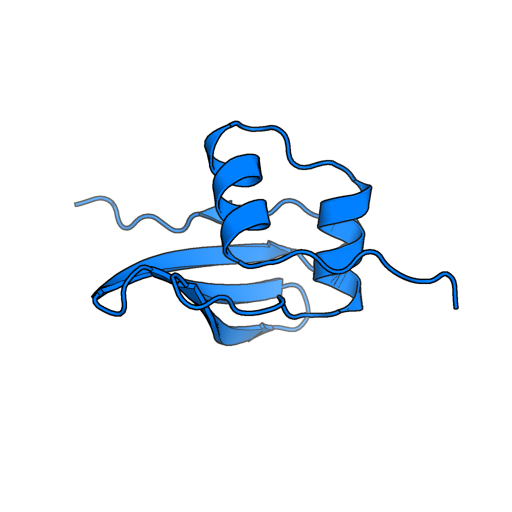430 -3.224 1.00 59.44 84 ILE A C 1
ATOM 737 O O . ILE A 1 84 ? -15.278 -16.589 -4.004 1.00 59.44 84 ILE A O 1
#

Radius of gyration: 12.31 Å; chains: 1; bounding box: 32×33×25 Å

Secondary structure (DSSP, 8-state):
---PPP-BHHHHHHHHHTT---HHHHHHHHHH-S-B--SSEEEEEEEE-SSEEEEEEEETTTEEEEEEEESSTT--EEEE----

pLDDT: mean 91.79, std 8.93, range [54.16, 98.0]

Organism: NCBI:txid999414

Sequence (84 aa):
MKNLKTITTDEFLEKFDNDILEDEDLKAIYFQRTFEDTDNSYWEEVENGEYYIIFKIIINNFLERYFIKTYYEIGPIFELKYKI

Foldseek 3Di:
DPPQDAAAPVNCVVCVVVVNDDLSNLLSCLVVVAHHYDPFKGKDWPDDDPFKTWIWIQGNNHDIWIWIATNDSSGDIDTDDDDD